Protein AF-A0A822E0G8-F1 (afdb_monomer_lite)

pLDDT: mean 96.35, std 3.7, range [68.69, 98.56]

Structure (mmCIF, N/CA/C/O backbone):
data_AF-A0A822E0G8-F1
#
_entry.id   AF-A0A822E0G8-F1
#
loop_
_atom_site.group_PDB
_atom_site.id
_atom_site.type_symbol
_atom_site.label_atom_id
_atom_site.label_alt_id
_atom_site.label_comp_id
_atom_site.label_asym_id
_atom_site.label_entity_id
_atom_site.label_seq_id
_atom_site.pdbx_PDB_ins_code
_atom_site.Cartn_x
_atom_site.Cartn_y
_atom_site.Cartn_z
_atom_site.occupancy
_atom_site.B_iso_or_equiv
_atom_site.auth_seq_id
_atom_site.auth_comp_id
_atom_site.auth_asym_id
_atom_site.auth_atom_id
_atom_site.pdbx_PDB_model_num
ATOM 1 N N . SER A 1 1 ? 13.851 13.979 5.920 1.00 68.69 1 SER A N 1
ATOM 2 C CA . SER A 1 1 ? 15.052 13.789 5.080 1.00 68.69 1 SER A CA 1
ATOM 3 C C . SER A 1 1 ? 15.168 14.959 4.109 1.00 68.69 1 SER A C 1
ATOM 5 O O . SER A 1 1 ? 14.220 15.732 4.023 1.00 68.69 1 SER A O 1
ATOM 7 N N . ILE A 1 2 ? 16.291 15.111 3.393 1.00 84.62 2 ILE A N 1
ATOM 8 C CA . ILE A 1 2 ? 16.423 16.115 2.312 1.00 84.62 2 ILE A CA 1
ATOM 9 C C . ILE A 1 2 ? 15.322 15.953 1.245 1.00 84.62 2 ILE A C 1
ATOM 11 O O . ILE A 1 2 ? 14.823 16.933 0.707 1.00 84.62 2 ILE A O 1
ATOM 15 N N . TRP A 1 3 ? 14.870 14.715 1.041 1.00 93.31 3 TRP A N 1
ATOM 16 C CA . TRP A 1 3 ? 13.788 14.328 0.136 1.00 93.31 3 TRP A CA 1
ATOM 17 C C . TRP A 1 3 ? 12.457 14.111 0.869 1.00 93.31 3 TRP A C 1
ATOM 19 O O . TRP A 1 3 ? 11.781 13.119 0.631 1.00 93.31 3 TRP A O 1
ATOM 29 N N . GLN A 1 4 ? 12.126 14.982 1.828 1.00 94.75 4 GLN A N 1
ATOM 30 C CA . GLN A 1 4 ? 10.799 15.062 2.465 1.00 94.75 4 GLN A CA 1
ATOM 31 C C . GLN A 1 4 ? 10.160 13.699 2.812 1.00 94.75 4 GLN A C 1
ATOM 33 O O . GLN A 1 4 ? 9.026 13.429 2.462 1.00 94.75 4 GLN A O 1
ATOM 38 N N . GLY A 1 5 ? 10.888 12.811 3.493 1.00 94.38 5 GLY A N 1
ATOM 39 C CA . GLY A 1 5 ? 10.375 11.492 3.904 1.00 94.38 5 GLY A CA 1
ATOM 40 C C . GLY A 1 5 ? 10.909 10.322 3.076 1.00 94.38 5 GLY A C 1
ATOM 41 O O . GLY A 1 5 ? 10.806 9.184 3.519 1.00 94.38 5 GLY A O 1
ATOM 42 N N . ALA A 1 6 ? 11.582 10.576 1.948 1.00 96.12 6 ALA A N 1
ATOM 43 C CA . ALA A 1 6 ? 12.280 9.524 1.215 1.00 96.12 6 ALA A CA 1
ATOM 44 C C . ALA A 1 6 ? 13.579 9.136 1.934 1.00 96.12 6 ALA A C 1
ATOM 46 O O . ALA A 1 6 ? 14.389 10.005 2.298 1.00 96.12 6 ALA A O 1
ATOM 47 N N . ILE A 1 7 ? 13.779 7.832 2.117 1.00 94.69 7 ILE A N 1
ATOM 48 C CA . ILE A 1 7 ? 14.996 7.213 2.646 1.00 94.69 7 ILE A CA 1
ATOM 49 C C . ILE A 1 7 ? 15.297 5.987 1.768 1.00 94.69 7 ILE A C 1
ATOM 51 O O . ILE A 1 7 ? 14.419 5.136 1.625 1.00 94.69 7 ILE A O 1
ATOM 55 N N . PRO A 1 8 ? 16.506 5.860 1.185 1.00 94.88 8 PRO A N 1
ATOM 56 C CA . PRO A 1 8 ? 16.862 4.695 0.378 1.00 94.88 8 PRO A CA 1
ATOM 57 C C . PRO A 1 8 ? 16.615 3.375 1.119 1.00 94.88 8 PRO A C 1
ATOM 59 O O . PRO A 1 8 ? 17.000 3.226 2.279 1.00 94.88 8 PRO A O 1
ATOM 62 N N . GLY A 1 9 ? 15.958 2.426 0.448 1.00 95.44 9 GLY A N 1
ATOM 63 C CA . GLY A 1 9 ? 15.590 1.131 1.029 1.00 95.44 9 GLY A CA 1
ATOM 64 C C . GLY A 1 9 ? 14.342 1.145 1.922 1.00 95.44 9 GLY A C 1
ATOM 65 O O . GLY A 1 9 ? 14.051 0.130 2.550 1.00 95.44 9 GLY A O 1
ATOM 66 N N . ARG A 1 10 ? 13.598 2.258 1.996 1.00 94.38 10 ARG A N 1
ATOM 67 C CA . ARG A 1 10 ? 12.306 2.358 2.696 1.00 94.38 10 ARG A CA 1
ATOM 68 C C . ARG A 1 10 ? 11.200 2.846 1.764 1.00 94.38 10 ARG A C 1
ATOM 70 O O . ARG A 1 10 ? 11.472 3.428 0.717 1.00 94.38 10 ARG A O 1
ATOM 77 N N . GLY A 1 11 ? 9.953 2.623 2.179 1.00 92.50 11 GLY A N 1
ATOM 78 C CA . GLY A 1 11 ? 8.799 3.272 1.562 1.00 92.50 11 GLY A CA 1
ATOM 79 C C . GLY A 1 11 ? 8.838 4.791 1.753 1.00 92.50 11 GLY A C 1
ATOM 80 O O . GLY A 1 11 ? 9.443 5.290 2.703 1.00 92.50 11 GLY A O 1
ATOM 81 N N . GLN A 1 12 ? 8.193 5.519 0.843 1.00 96.31 12 GLN A N 1
ATOM 82 C CA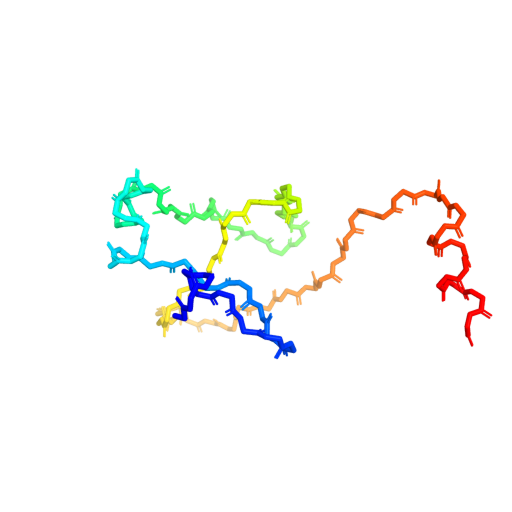 . GLN A 1 12 ? 8.020 6.964 0.962 1.00 96.31 12 GLN A CA 1
ATOM 83 C C . GLN A 1 12 ? 7.066 7.280 2.119 1.00 96.31 12 GLN A C 1
ATOM 85 O O . GLN A 1 12 ? 5.920 6.834 2.120 1.00 96.31 12 GLN A O 1
ATOM 90 N N . GLU A 1 13 ? 7.516 8.084 3.081 1.00 95.69 13 GLU A N 1
ATOM 91 C CA . GLU A 1 13 ? 6.674 8.519 4.196 1.00 95.69 13 GLU A CA 1
ATOM 92 C C . GLU A 1 13 ? 5.994 9.859 3.898 1.00 95.69 13 GLU A C 1
ATOM 94 O O . GLU A 1 13 ? 6.645 10.835 3.514 1.00 95.69 13 GLU A O 1
ATOM 99 N N . MET A 1 14 ? 4.683 9.912 4.144 1.00 96.69 14 MET A N 1
ATOM 100 C CA . MET A 1 14 ? 3.864 11.122 4.081 1.00 96.69 14 MET A CA 1
ATOM 101 C C . MET A 1 14 ? 3.404 11.485 5.496 1.00 96.69 14 MET A C 1
ATOM 103 O O . MET A 1 14 ? 2.983 10.619 6.257 1.00 96.69 14 MET A O 1
ATOM 107 N N . ASN A 1 15 ? 3.510 12.758 5.875 1.00 95.19 15 ASN A N 1
ATOM 108 C CA . ASN A 1 15 ? 3.066 13.259 7.179 1.00 95.19 15 ASN A CA 1
ATOM 109 C C . ASN A 1 15 ? 2.775 14.763 7.109 1.00 95.19 15 ASN A C 1
ATOM 111 O O . ASN A 1 15 ? 3.291 15.452 6.228 1.00 95.19 15 ASN A O 1
ATOM 115 N N . ASP A 1 16 ? 2.019 15.274 8.080 1.00 95.75 16 ASP A N 1
ATOM 116 C CA . ASP A 1 16 ? 1.563 16.671 8.102 1.00 95.75 16 ASP A CA 1
ATOM 117 C C . ASP A 1 16 ? 2.698 17.696 8.261 1.00 95.75 16 ASP A C 1
ATOM 119 O O . ASP A 1 16 ? 2.541 18.857 7.891 1.00 95.75 16 ASP A O 1
ATOM 123 N N . LYS A 1 17 ? 3.868 17.289 8.778 1.00 95.69 17 LYS A N 1
ATOM 124 C CA . LYS A 1 17 ? 5.029 18.183 8.911 1.00 95.69 17 LYS A CA 1
ATOM 125 C C . LYS A 1 17 ? 5.713 18.427 7.567 1.00 95.69 17 LYS A C 1
ATOM 127 O O . LYS A 1 17 ? 6.121 19.550 7.289 1.00 95.69 17 LYS A O 1
ATOM 132 N N . LEU A 1 18 ? 5.891 17.376 6.769 1.00 96.19 18 LEU A N 1
ATOM 133 C CA . LEU A 1 18 ? 6.605 17.434 5.488 1.00 96.19 18 LEU A CA 1
ATOM 134 C C . LEU A 1 18 ? 5.651 17.709 4.313 1.00 96.19 18 LEU A C 1
ATOM 136 O O . LEU A 1 18 ? 6.066 18.281 3.309 1.00 96.19 18 LEU A O 1
ATOM 140 N N . HIS A 1 19 ? 4.368 17.36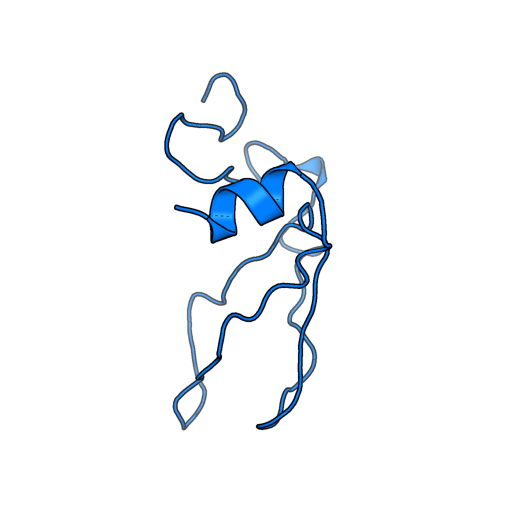0 4.456 1.00 97.38 19 HIS A N 1
ATOM 141 C CA . HIS A 1 19 ? 3.342 17.481 3.418 1.00 97.38 19 HIS A CA 1
ATOM 142 C C . HIS A 1 19 ? 2.038 18.116 3.944 1.00 97.38 19 HIS A C 1
ATOM 144 O O . HIS A 1 19 ? 0.959 17.544 3.776 1.00 97.38 19 HIS A O 1
ATOM 150 N N . PRO A 1 20 ? 2.087 19.318 4.551 1.00 96.94 20 PRO A N 1
ATOM 151 C CA . PRO A 1 20 ? 0.907 19.945 5.161 1.00 96.94 20 PRO A CA 1
ATOM 152 C C . 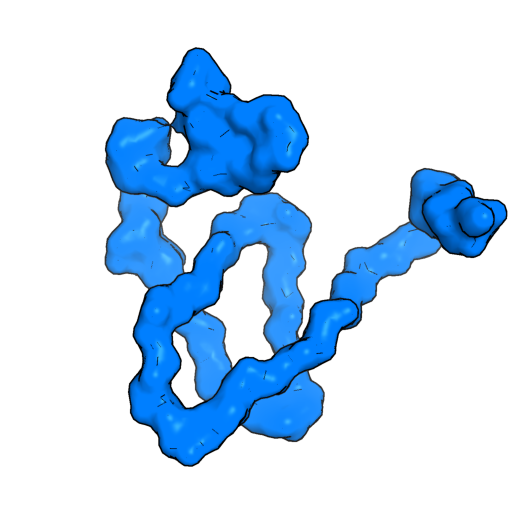PRO A 1 20 ? -0.236 20.199 4.165 1.00 96.94 20 PRO A C 1
ATOM 154 O O . PRO A 1 20 ? -1.405 20.217 4.538 1.00 96.94 20 PRO A O 1
ATOM 157 N N . HIS A 1 21 ? 0.091 20.364 2.882 1.00 97.19 21 HIS A N 1
ATOM 158 C CA . HIS A 1 21 ? -0.875 20.595 1.809 1.00 97.19 21 HIS A CA 1
ATOM 159 C C . HIS A 1 21 ? -1.774 19.383 1.519 1.00 97.19 21 HIS A C 1
ATOM 161 O O . HIS A 1 21 ? -2.841 19.564 0.940 1.00 97.19 21 HIS A O 1
ATOM 167 N N . LEU A 1 22 ? -1.375 18.171 1.925 1.00 97.75 22 LEU A N 1
ATOM 168 C CA . LEU A 1 22 ? -2.189 16.966 1.751 1.00 97.75 22 LEU A CA 1
ATOM 169 C C . LEU A 1 22 ? -3.328 16.868 2.770 1.00 97.75 22 LEU A C 1
ATOM 171 O O . LEU A 1 22 ? -4.286 16.144 2.516 1.00 97.75 22 LEU A O 1
ATOM 175 N N . GLN A 1 23 ? -3.231 17.580 3.901 1.00 97.69 23 GLN A N 1
ATOM 176 C CA . GLN A 1 23 ? -4.233 17.578 4.975 1.00 97.69 23 GLN A CA 1
ATOM 177 C C . GLN A 1 23 ? -4.653 16.151 5.369 1.00 97.69 23 GLN A C 1
ATOM 179 O O . GLN A 1 23 ? -5.827 15.794 5.292 1.00 97.69 23 GLN A O 1
ATOM 184 N N . LEU A 1 24 ? -3.689 15.303 5.747 1.00 96.88 24 LEU A N 1
ATOM 185 C CA . LEU A 1 24 ? -3.918 13.857 5.878 1.00 96.88 24 LEU A CA 1
ATOM 186 C C . LEU A 1 24 ? -4.979 13.512 6.929 1.00 96.88 24 LEU A C 1
ATOM 188 O O . LEU A 1 24 ? -5.645 12.492 6.806 1.00 96.88 24 LEU A O 1
ATOM 192 N N . SER A 1 25 ? -5.185 14.376 7.923 1.00 94.12 25 SER A N 1
ATOM 193 C CA . SER A 1 25 ? -6.233 14.218 8.937 1.00 94.12 25 SER A CA 1
ATOM 194 C C . SER A 1 25 ? -7.664 14.288 8.391 1.00 94.12 25 SER A C 1
ATOM 196 O O . SER A 1 25 ? -8.578 13.790 9.045 1.00 94.12 25 SER A O 1
ATOM 198 N N . THR A 1 26 ? -7.876 14.898 7.221 1.00 96.06 26 THR A N 1
ATOM 199 C CA . THR A 1 26 ? -9.199 15.047 6.595 1.00 96.06 26 THR A CA 1
ATOM 200 C C . THR A 1 26 ? -9.298 14.374 5.231 1.00 96.06 26 THR A C 1
ATOM 202 O O . THR A 1 26 ? -10.397 14.001 4.826 1.00 96.06 26 THR A O 1
ATOM 205 N N . SER A 1 27 ? -8.181 14.212 4.515 1.00 97.19 27 SER A N 1
ATOM 206 C CA . SER A 1 27 ? -8.154 13.585 3.190 1.00 97.19 27 SER A CA 1
ATOM 207 C C . SER A 1 27 ? -8.023 12.062 3.237 1.00 97.19 27 SER A C 1
ATOM 209 O O . SER A 1 27 ? -8.499 11.389 2.322 1.00 97.19 27 SER A O 1
ATOM 211 N N . MET A 1 28 ? -7.432 11.502 4.298 1.00 97.69 28 MET A N 1
ATOM 212 C CA . MET A 1 28 ? -7.401 10.056 4.515 1.00 97.69 28 MET A CA 1
ATOM 213 C C . MET A 1 28 ? -8.741 9.594 5.082 1.00 97.69 28 MET A C 1
ATOM 215 O O . MET A 1 28 ? -9.176 10.051 6.138 1.00 97.69 28 MET A O 1
ATOM 219 N N . ILE A 1 29 ? -9.385 8.659 4.388 1.00 96.62 29 ILE A N 1
ATOM 220 C CA . ILE A 1 29 ? -10.688 8.110 4.770 1.00 96.62 29 ILE A CA 1
ATOM 221 C C . ILE A 1 29 ? -10.638 6.579 4.801 1.00 96.62 29 ILE A C 1
ATOM 223 O O . ILE A 1 29 ? -9.858 5.981 4.053 1.00 96.62 29 ILE A O 1
ATOM 227 N N . PRO A 1 30 ? -11.468 5.922 5.632 1.00 96.50 30 PRO A N 1
ATOM 228 C CA . PRO A 1 30 ? -11.563 4.472 5.615 1.00 96.50 30 PRO A CA 1
ATOM 229 C C . PRO A 1 30 ? -12.190 3.993 4.305 1.00 96.50 30 PRO A C 1
ATOM 231 O O . PRO A 1 30 ? -13.075 4.640 3.736 1.00 96.50 30 PRO A O 1
ATOM 234 N N . ILE A 1 31 ? -11.779 2.807 3.861 1.00 97.44 31 ILE A N 1
ATOM 235 C CA . ILE A 1 31 ? -12.517 2.092 2.820 1.00 97.44 31 ILE A CA 1
ATOM 236 C C . ILE A 1 31 ? -13.929 1.733 3.326 1.00 97.44 31 ILE A C 1
ATOM 238 O O . ILE A 1 31 ? -14.151 1.639 4.539 1.00 97.44 31 ILE A O 1
ATOM 242 N N . PRO A 1 32 ? -14.902 1.500 2.428 1.00 97.12 32 PRO A N 1
ATOM 243 C CA . PRO A 1 32 ? -16.218 1.011 2.822 1.00 97.12 32 PRO A CA 1
ATOM 244 C C . PRO A 1 32 ? -16.146 -0.306 3.602 1.00 97.12 32 PRO A C 1
ATOM 246 O O . PRO A 1 32 ? -15.168 -1.048 3.532 1.00 97.12 32 PRO A O 1
ATOM 249 N N . LYS A 1 33 ? -17.226 -0.633 4.319 1.00 96.06 33 LYS A N 1
ATOM 250 C CA . LYS A 1 33 ? -17.335 -1.911 5.029 1.00 96.06 33 LYS A CA 1
ATOM 251 C C . LYS A 1 33 ? -17.1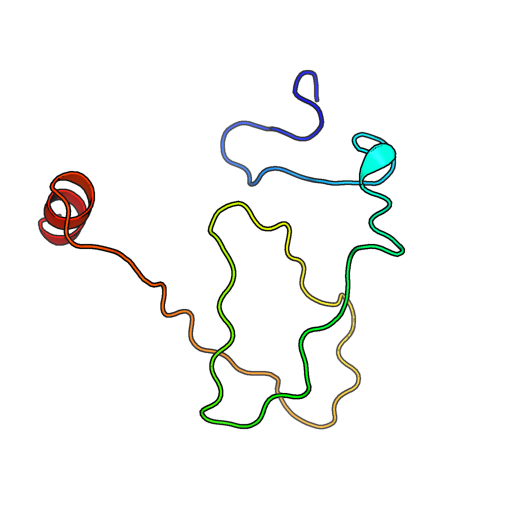90 -3.080 4.051 1.00 96.06 33 LYS A C 1
ATOM 253 O O . LYS A 1 33 ? -18.014 -3.220 3.151 1.00 96.06 33 LYS A O 1
ATOM 258 N N . VAL A 1 34 ? -16.205 -3.936 4.304 1.00 96.62 34 VAL A N 1
ATOM 259 C CA . VAL A 1 34 ? -15.921 -5.136 3.509 1.00 96.62 34 VAL A CA 1
ATOM 260 C C . VAL A 1 34 ? -16.549 -6.392 4.112 1.00 96.62 34 VAL A C 1
ATOM 262 O O . VAL A 1 34 ? -16.803 -6.479 5.319 1.00 96.62 34 VAL A O 1
ATOM 265 N N . ARG A 1 35 ? -16.793 -7.382 3.259 1.00 97.31 35 ARG A N 1
ATOM 266 C CA . ARG A 1 35 ? -17.198 -8.752 3.578 1.00 97.31 35 ARG A CA 1
ATOM 267 C C . ARG A 1 35 ? -16.204 -9.735 2.947 1.00 97.31 35 ARG A C 1
ATOM 269 O O . ARG A 1 35 ? -15.510 -9.374 1.997 1.00 97.31 35 ARG A O 1
ATOM 276 N N . PRO A 1 36 ? -16.127 -10.986 3.434 1.00 97.75 36 PRO A N 1
ATOM 277 C CA . PRO A 1 36 ? -15.321 -12.010 2.776 1.00 97.75 36 PRO A CA 1
ATOM 278 C C . PRO A 1 36 ? -15.688 -12.140 1.289 1.00 97.75 36 PRO A C 1
ATOM 280 O O . PRO A 1 36 ? -16.856 -12.346 0.963 1.00 97.75 36 PRO A O 1
ATOM 283 N N . GLY A 1 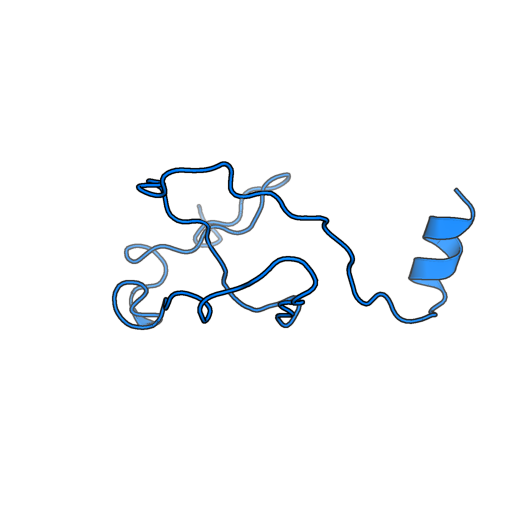37 ? -14.690 -12.016 0.412 1.00 97.81 37 GLY A N 1
ATOM 284 C CA . GLY A 1 37 ? -14.853 -12.041 -1.047 1.00 97.81 37 GLY A CA 1
ATOM 285 C C . GLY A 1 37 ? -14.847 -10.665 -1.725 1.00 97.81 37 GLY A C 1
ATOM 286 O O . GLY A 1 37 ? -14.641 -10.610 -2.935 1.00 97.81 37 GLY A O 1
ATOM 287 N N . ASP A 1 38 ? -15.008 -9.570 -0.975 1.00 98.31 38 ASP A N 1
ATOM 288 C CA . ASP A 1 38 ? -14.883 -8.218 -1.529 1.00 98.31 38 ASP A CA 1
ATOM 289 C C . ASP A 1 38 ? -13.423 -7.897 -1.888 1.00 98.31 38 ASP A C 1
ATOM 291 O O . ASP A 1 38 ? -12.484 -8.362 -1.235 1.00 98.31 38 ASP A O 1
ATOM 295 N N . MET A 1 39 ? -13.231 -7.054 -2.908 1.00 98.06 39 MET A N 1
ATOM 296 C CA . MET A 1 39 ? -11.915 -6.589 -3.347 1.00 98.06 39 MET A CA 1
ATOM 297 C C . MET A 1 39 ? -11.824 -5.065 -3.254 1.00 98.06 39 MET A C 1
ATOM 299 O O . MET A 1 39 ? -12.686 -4.352 -3.765 1.00 98.06 39 MET A O 1
ATOM 303 N N . ALA A 1 40 ? -10.749 -4.571 -2.639 1.00 97.88 40 ALA A N 1
ATOM 304 C CA . ALA A 1 40 ? -10.382 -3.161 -2.648 1.00 97.88 40 ALA A CA 1
ATOM 305 C C . ALA A 1 40 ? -9.138 -2.968 -3.522 1.00 97.88 40 ALA A C 1
ATOM 307 O O . ALA A 1 40 ? -8.140 -3.668 -3.353 1.00 97.88 40 ALA A O 1
ATOM 308 N N . LEU A 1 41 ? -9.206 -2.021 -4.455 1.00 97.94 41 LEU A N 1
ATOM 309 C CA . LEU A 1 41 ? -8.117 -1.659 -5.359 1.00 97.94 41 LEU A CA 1
ATOM 310 C C . LEU A 1 41 ? -7.844 -0.161 -5.238 1.00 97.94 41 LEU A C 1
ATOM 312 O O . LEU A 1 41 ? -8.776 0.639 -5.164 1.00 97.94 41 LEU A O 1
ATOM 316 N N . TRP A 1 42 ? -6.571 0.217 -5.261 1.00 98.44 42 TRP A N 1
ATOM 317 C CA . TRP A 1 42 ? -6.127 1.605 -5.347 1.00 98.44 42 TRP A CA 1
ATOM 318 C C . TRP A 1 42 ? -5.013 1.731 -6.387 1.00 98.44 42 TRP A C 1
ATOM 320 O O . TRP A 1 42 ? -4.355 0.750 -6.735 1.00 98.44 42 TRP A O 1
ATOM 330 N N . HIS A 1 43 ? -4.832 2.937 -6.923 1.00 98.56 43 HIS A N 1
ATOM 331 C CA . HIS A 1 43 ? -3.767 3.217 -7.884 1.00 98.56 43 HIS A CA 1
ATOM 332 C C . HIS A 1 43 ? -2.390 3.091 -7.209 1.00 98.56 43 HIS A C 1
ATOM 334 O O . HIS A 1 43 ? -2.267 3.374 -6.018 1.00 98.56 43 HIS A O 1
ATOM 340 N N . CYS A 1 44 ? -1.343 2.709 -7.951 1.00 98.06 44 CYS A N 1
ATOM 341 C CA . CYS A 1 44 ? -0.003 2.475 -7.388 1.00 98.06 44 CYS A CA 1
ATOM 342 C C . CYS A 1 44 ? 0.600 3.696 -6.669 1.00 98.06 44 CYS A C 1
ATOM 344 O O . CYS A 1 44 ? 1.425 3.525 -5.777 1.00 98.06 44 CYS A O 1
ATOM 346 N N . ASP A 1 45 ? 0.125 4.898 -7.005 1.00 98.06 45 ASP A N 1
ATOM 347 C CA . ASP A 1 45 ? 0.573 6.163 -6.407 1.00 98.06 45 ASP A CA 1
ATOM 348 C C . ASP A 1 45 ? -0.385 6.706 -5.328 1.00 98.06 45 ASP A C 1
ATOM 350 O O . ASP A 1 45 ? -0.170 7.789 -4.784 1.00 98.06 45 ASP A O 1
ATOM 354 N N . THR A 1 46 ? -1.476 6.000 -5.014 1.00 97.56 46 THR A N 1
ATOM 355 C CA . THR A 1 46 ? -2.410 6.427 -3.965 1.00 97.56 46 THR A CA 1
ATOM 356 C C . THR A 1 46 ? -1.778 6.250 -2.584 1.00 97.56 46 THR A C 1
ATOM 358 O O . THR A 1 46 ? -1.367 5.150 -2.199 1.00 97.56 46 THR A O 1
ATOM 361 N N . ILE A 1 47 ? -1.757 7.336 -1.806 1.00 97.94 47 ILE A N 1
ATOM 362 C CA . ILE A 1 47 ? -1.382 7.307 -0.389 1.00 97.94 47 ILE A CA 1
ATOM 363 C C . ILE A 1 47 ? -2.385 6.424 0.354 1.00 97.94 47 ILE A C 1
ATOM 365 O O . ILE A 1 47 ? -3.592 6.641 0.273 1.00 97.94 47 ILE A O 1
ATOM 369 N N . HIS A 1 48 ? -1.885 5.429 1.079 1.00 97.38 48 HIS A N 1
ATOM 370 C CA . HIS A 1 48 ? -2.697 4.507 1.863 1.00 97.38 48 HIS A CA 1
ATOM 371 C C . HIS A 1 48 ? -2.022 4.232 3.207 1.00 97.38 48 HIS A C 1
ATOM 373 O O . HIS A 1 48 ? -0.803 4.335 3.346 1.00 97.38 48 HIS A O 1
ATOM 379 N N . ALA A 1 49 ? -2.832 3.898 4.204 1.00 97.12 49 ALA A N 1
ATOM 380 C CA . ALA A 1 49 ? -2.387 3.534 5.538 1.00 97.12 49 ALA A CA 1
ATOM 381 C C . ALA A 1 49 ? -3.338 2.484 6.120 1.00 97.12 49 ALA A C 1
ATOM 383 O O . ALA A 1 49 ? -4.469 2.332 5.658 1.00 97.12 49 ALA A O 1
ATOM 384 N N . VAL A 1 50 ? -2.866 1.770 7.137 1.00 96.75 50 VAL A N 1
ATOM 385 C CA . VAL A 1 50 ? -3.688 0.864 7.942 1.00 96.75 50 VAL A CA 1
ATOM 386 C C . VAL A 1 50 ? -3.980 1.550 9.267 1.00 96.75 50 VAL A C 1
ATOM 388 O O . VAL A 1 50 ? -3.094 2.193 9.837 1.00 96.75 50 VAL A O 1
ATOM 391 N N . ASP A 1 51 ? -5.208 1.406 9.761 1.00 95.38 51 ASP A N 1
ATOM 392 C CA . ASP A 1 51 ? -5.573 1.910 11.081 1.00 95.38 51 ASP A CA 1
ATOM 393 C C . ASP A 1 51 ? -4.655 1.321 12.158 1.00 95.38 51 ASP A C 1
ATOM 395 O O . ASP A 1 51 ? -4.391 0.119 12.206 1.00 95.38 51 ASP A O 1
ATOM 399 N N . SER A 1 52 ? -4.188 2.175 13.068 1.00 95.19 52 SER A N 1
ATOM 400 C CA . SER A 1 52 ? -3.276 1.771 14.144 1.00 95.19 52 SER A CA 1
ATOM 401 C C . SER A 1 52 ? -3.943 0.916 15.225 1.00 95.19 52 SER A C 1
ATOM 403 O O . SER A 1 52 ? -3.252 0.304 16.038 1.00 95.19 52 SER A O 1
ATOM 405 N N . ILE A 1 53 ? -5.279 0.890 15.265 1.00 96.94 53 ILE A N 1
ATOM 406 C CA . ILE A 1 53 ? -6.071 0.191 16.277 1.00 96.94 53 ILE A CA 1
ATOM 407 C C . ILE A 1 53 ? -7.214 -0.556 15.591 1.00 96.94 53 ILE A C 1
ATOM 409 O O . ILE A 1 53 ? -8.090 0.055 14.984 1.00 96.94 53 ILE A O 1
ATOM 413 N N . HIS A 1 54 ? -7.273 -1.870 15.802 1.00 97.00 54 HIS A N 1
ATOM 414 C CA . HIS A 1 54 ? -8.433 -2.689 15.453 1.00 97.00 54 HIS A CA 1
ATOM 415 C C . HIS A 1 54 ? -9.327 -2.885 16.681 1.00 97.00 54 HIS A C 1
ATOM 417 O O . HIS A 1 54 ? -8.887 -3.437 17.687 1.00 97.00 54 HIS A O 1
ATOM 423 N N . ARG A 1 55 ? -10.584 -2.426 16.613 1.00 97.00 55 ARG A N 1
ATOM 424 C CA . ARG A 1 55 ? -11.603 -2.628 17.669 1.00 97.00 55 ARG A CA 1
ATOM 425 C C . ARG A 1 55 ? -12.686 -3.640 17.273 1.00 97.00 55 ARG A C 1
ATOM 427 O O . ARG A 1 55 ? -13.741 -3.686 17.904 1.00 97.00 55 ARG A O 1
ATOM 434 N N . GLY A 1 56 ? -12.471 -4.396 16.196 1.00 95.12 56 GLY A N 1
ATOM 435 C CA . GLY A 1 56 ? -13.386 -5.455 15.777 1.00 95.12 56 GLY A CA 1
ATOM 436 C C . GLY A 1 56 ? -13.328 -6.673 16.699 1.00 95.12 56 GLY A C 1
ATOM 437 O O . GLY A 1 56 ? -12.390 -6.843 17.469 1.00 95.12 56 GLY A O 1
ATOM 438 N N . GLN A 1 57 ? -14.348 -7.527 16.604 1.00 97.38 57 GLN A N 1
ATOM 439 C CA . GLN A 1 57 ? -14.488 -8.729 17.443 1.00 97.38 57 GLN A CA 1
ATOM 440 C C . GLN A 1 57 ? -13.854 -9.987 16.833 1.00 97.38 57 GLN A C 1
ATOM 442 O O . GLN A 1 57 ? -13.883 -11.055 17.436 1.00 97.38 57 GLN A O 1
ATOM 447 N N . SER A 1 58 ? -13.332 -9.881 15.615 1.00 96.19 58 SER A N 1
ATOM 448 C CA . SER A 1 58 ? -12.741 -10.983 14.863 1.00 96.19 58 SER A CA 1
ATOM 449 C C . SER A 1 58 ? -11.499 -10.505 14.130 1.00 96.19 58 SER A C 1
ATOM 451 O O . SER A 1 58 ? -11.312 -9.299 13.939 1.00 96.19 58 SER A O 1
ATOM 453 N N . ASP A 1 59 ? -10.696 -11.453 13.661 1.00 97.38 59 ASP A N 1
ATOM 454 C CA . ASP A 1 59 ? -9.541 -11.157 12.824 1.00 97.38 59 ASP A CA 1
ATOM 455 C C . ASP A 1 59 ? -9.948 -10.399 11.554 1.00 97.38 59 AS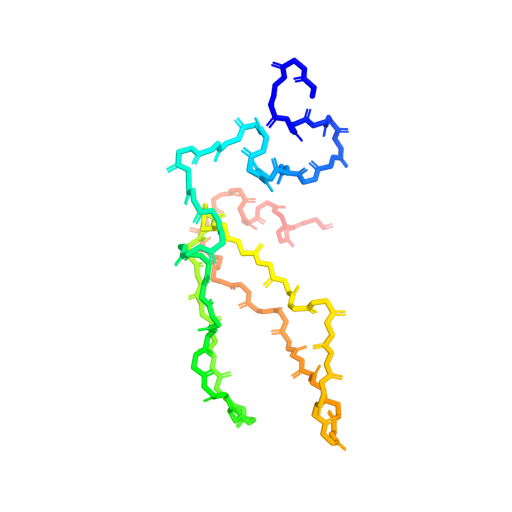P A C 1
ATOM 457 O O . ASP A 1 59 ? -11.019 -10.618 10.978 1.00 97.38 59 ASP A O 1
ATOM 461 N N . SER A 1 60 ? -9.071 -9.488 11.133 1.00 96.56 60 SER A N 1
ATOM 462 C CA . SER A 1 60 ? -9.158 -8.783 9.856 1.00 96.56 60 SER A CA 1
ATOM 463 C C . SER A 1 60 ? -8.088 -9.357 8.932 1.00 96.56 60 SER A C 1
ATOM 465 O O . SER A 1 60 ? -6.908 -9.032 9.060 1.00 96.56 60 SER A O 1
ATOM 467 N N . SER A 1 61 ? -8.483 -10.280 8.055 1.00 97.56 61 SER A N 1
ATOM 468 C CA . SER A 1 61 ? -7.567 -11.016 7.177 1.00 97.56 61 SER A CA 1
ATOM 469 C C . SER A 1 61 ? -7.791 -10.650 5.713 1.00 97.56 61 SER A C 1
ATOM 471 O O . SER A 1 61 ? -8.931 -10.538 5.264 1.00 97.56 61 SER A O 1
ATOM 473 N N . VAL A 1 62 ? -6.697 -10.499 4.963 1.00 98.00 62 VAL A N 1
ATOM 474 C CA . VAL A 1 62 ? -6.706 -10.148 3.536 1.00 98.00 62 VAL A CA 1
ATOM 475 C C . VAL A 1 62 ? -5.670 -10.962 2.764 1.00 98.00 62 VAL A C 1
ATOM 477 O O . VAL A 1 62 ? -4.665 -11.396 3.328 1.00 98.00 62 VAL A O 1
ATOM 480 N N . PHE A 1 63 ? -5.889 -11.113 1.458 1.00 98.38 63 PHE A N 1
ATOM 481 C CA . PHE A 1 63 ? -4.861 -11.530 0.507 1.00 98.38 63 PHE A CA 1
ATOM 482 C C . PHE A 1 63 ? -4.432 -10.331 -0.338 1.00 98.38 63 PHE A C 1
ATOM 484 O O . PHE A 1 63 ? -5.276 -9.582 -0.827 1.00 98.38 63 PHE A O 1
ATOM 491 N N . TYR A 1 64 ? -3.126 -10.175 -0.547 1.00 98.12 64 TYR A N 1
ATOM 492 C CA . TYR A 1 64 ? -2.588 -9.164 -1.453 1.00 98.12 64 TYR A CA 1
ATOM 493 C C . TYR A 1 64 ? -2.485 -9.741 -2.864 1.00 98.12 64 TYR A C 1
ATOM 495 O O . TYR A 1 64 ? -1.635 -10.588 -3.131 1.00 98.12 64 TYR A O 1
ATOM 503 N N . ILE A 1 65 ? -3.363 -9.285 -3.760 1.00 98.38 65 ILE A N 1
ATOM 504 C CA . ILE A 1 65 ? -3.409 -9.713 -5.164 1.00 98.38 65 ILE A CA 1
ATOM 505 C C . ILE A 1 65 ? -3.402 -8.455 -6.048 1.00 98.38 65 ILE A C 1
ATOM 507 O O . ILE A 1 65 ? -4.447 -7.822 -6.210 1.00 98.38 65 ILE A O 1
ATOM 511 N N . PRO A 1 66 ? -2.237 -8.040 -6.582 1.00 98.00 66 PRO A N 1
ATOM 512 C CA . PRO A 1 66 ? -2.132 -6.827 -7.385 1.00 98.00 66 PRO A CA 1
ATOM 513 C C . PRO A 1 66 ? -2.632 -7.031 -8.821 1.00 98.00 66 PRO A C 1
ATOM 515 O O . PRO A 1 66 ? -2.575 -8.129 -9.374 1.00 98.00 66 PRO A O 1
ATOM 518 N N . ALA A 1 67 ? -3.043 -5.938 -9.467 1.00 98.06 67 ALA A N 1
ATOM 519 C CA . ALA A 1 67 ? -3.235 -5.900 -10.913 1.00 98.06 67 ALA A CA 1
ATOM 520 C C . ALA A 1 67 ? -1.890 -5.595 -11.593 1.00 98.06 67 ALA A C 1
ATOM 522 O O . ALA A 1 67 ? -1.395 -4.471 -11.524 1.00 98.06 67 ALA A O 1
ATOM 523 N N . VAL A 1 68 ? -1.291 -6.599 -12.237 1.00 97.88 68 VAL A N 1
ATOM 524 C CA . VAL A 1 68 ? 0.039 -6.493 -12.859 1.00 97.88 68 VAL A CA 1
ATOM 525 C C . VAL A 1 68 ? -0.091 -6.765 -14.360 1.00 97.88 68 VAL A C 1
ATOM 527 O O . VAL A 1 68 ? -0.262 -7.920 -14.752 1.00 97.88 68 VAL A O 1
ATOM 530 N N . PRO A 1 69 ? -0.058 -5.731 -15.223 1.00 98.12 69 PRO A N 1
ATOM 531 C CA . PRO A 1 69 ? -0.241 -5.919 -16.657 1.00 98.12 69 PRO A CA 1
ATOM 532 C C . PRO A 1 69 ? 0.940 -6.673 -17.275 1.00 98.12 69 PRO A C 1
ATOM 534 O O . PRO A 1 69 ? 2.085 -6.544 -16.834 1.00 98.12 69 PRO A O 1
ATOM 537 N N . LEU A 1 70 ? 0.670 -7.427 -18.341 1.00 98.31 70 LEU A N 1
ATOM 538 C CA . LEU A 1 70 ? 1.714 -8.107 -19.099 1.00 98.31 70 LEU A CA 1
ATOM 539 C C . LEU A 1 70 ? 2.593 -7.075 -19.817 1.00 98.31 70 LEU A C 1
ATOM 541 O O . LEU A 1 70 ? 2.142 -6.376 -20.722 1.00 98.31 70 LEU A O 1
ATOM 545 N N . CYS A 1 71 ? 3.859 -6.999 -19.421 1.00 98.31 71 CYS A N 1
ATOM 546 C CA . CYS A 1 71 ? 4.874 -6.181 -20.074 1.00 98.31 71 CYS A CA 1
ATOM 547 C C . CYS A 1 71 ? 6.248 -6.841 -19.924 1.00 98.31 71 CYS A C 1
ATOM 549 O O . CYS A 1 71 ? 6.427 -7.719 -19.080 1.00 98.31 71 CYS A O 1
ATOM 551 N N . GLU A 1 72 ? 7.228 -6.408 -20.717 1.00 98.56 72 GLU A N 1
ATOM 552 C CA . GLU A 1 72 ? 8.578 -6.987 -20.714 1.00 98.56 72 GLU A CA 1
ATOM 553 C C . GLU A 1 72 ? 9.189 -7.051 -19.305 1.00 98.56 72 GLU A C 1
ATOM 555 O O . GLU A 1 72 ? 9.745 -8.075 -18.914 1.00 98.56 72 GLU A O 1
ATOM 560 N N . MET A 1 73 ? 9.041 -5.981 -18.520 1.00 98.38 73 MET A N 1
ATOM 561 C CA . MET A 1 73 ? 9.545 -5.921 -17.147 1.00 98.38 73 MET A CA 1
ATOM 562 C C . MET A 1 73 ? 8.910 -6.993 -16.249 1.00 98.38 73 MET A C 1
ATOM 564 O O . MET A 1 73 ? 9.621 -7.695 -15.534 1.00 98.38 73 MET A O 1
ATOM 568 N N . ASN A 1 74 ? 7.589 -7.170 -16.323 1.00 98.25 74 ASN A N 1
ATOM 569 C CA . ASN A 1 74 ? 6.866 -8.132 -15.488 1.00 98.25 74 ASN A CA 1
ATOM 570 C C . ASN A 1 74 ? 7.073 -9.581 -15.962 1.00 98.25 74 ASN A C 1
ATOM 572 O O . ASN A 1 74 ? 7.124 -10.494 -15.142 1.00 98.25 74 ASN A O 1
ATOM 576 N N . VAL A 1 75 ? 7.271 -9.802 -17.266 1.00 98.38 75 VAL A N 1
ATOM 577 C CA . VAL A 1 75 ? 7.672 -11.113 -17.811 1.00 98.38 75 VAL A CA 1
ATOM 578 C C . VAL A 1 75 ? 9.070 -11.493 -17.331 1.00 98.38 75 VAL A C 1
ATOM 580 O O . VAL A 1 75 ? 9.288 -12.632 -16.928 1.00 98.38 75 VAL A O 1
ATOM 583 N N . LYS A 1 76 ? 10.014 -10.544 -17.323 1.00 98.50 76 LYS A N 1
ATOM 584 C CA . LYS A 1 76 ? 11.356 -10.779 -16.774 1.00 98.50 76 LYS A CA 1
ATOM 585 C C . LYS A 1 76 ? 11.310 -11.131 -15.292 1.00 98.50 76 LYS A C 1
ATOM 587 O O . LYS A 1 76 ? 12.095 -11.967 -14.875 1.00 98.50 76 LYS A O 1
ATOM 592 N N . TYR A 1 77 ? 10.413 -10.517 -14.517 1.00 97.75 77 TYR A N 1
ATOM 593 C CA . TYR A 1 77 ? 10.207 -10.880 -13.113 1.00 97.75 77 TYR A CA 1
ATOM 594 C C . TYR A 1 77 ? 9.688 -12.316 -12.957 1.00 97.75 77 TYR A C 1
ATOM 596 O O . TYR A 1 77 ? 10.187 -13.047 -12.113 1.00 97.75 77 TYR A O 1
ATOM 604 N N . LEU A 1 78 ? 8.743 -12.740 -13.803 1.00 97.25 78 LEU A N 1
ATOM 605 C CA . LEU A 1 78 ? 8.203 -14.105 -13.792 1.00 97.25 78 LEU A CA 1
ATOM 606 C C . LEU A 1 78 ? 9.250 -15.181 -14.128 1.00 97.25 78 LEU A C 1
ATOM 608 O O . LEU A 1 78 ? 9.124 -16.311 -13.673 1.00 97.25 78 LEU A O 1
ATOM 612 N N . ALA A 1 79 ? 10.237 -14.850 -14.960 1.00 97.12 79 ALA A N 1
ATOM 613 C CA . ALA A 1 79 ? 11.266 -15.784 -15.414 1.00 97.12 79 ALA A CA 1
ATOM 614 C C . ALA A 1 79 ? 12.459 -15.937 -14.447 1.00 97.12 79 ALA A C 1
ATOM 616 O O . ALA A 1 79 ? 13.405 -16.648 -14.791 1.00 97.12 79 ALA A O 1
ATOM 617 N N . GLN A 1 80 ? 12.448 -15.240 -13.304 1.00 91.00 80 GLN A N 1
ATOM 618 C CA . GLN A 1 80 ? 13.452 -15.399 -12.240 1.00 91.00 80 GLN A CA 1
ATOM 619 C C . GLN A 1 80 ? 13.228 -16.697 -11.466 1.00 91.00 80 GLN A C 1
ATOM 621 O O . GLN A 1 80 ? 14.251 -17.313 -11.095 1.00 91.00 80 GLN A O 1
#

Secondary structure (DSSP, 8-state):
-TTTT--TTSPPP--TTT-GGG-HHHH--PPPPP-TT------TT------S----SS-------------HHHHHHHT-

Radius of gyration: 16.73 Å; chains: 1; bounding box: 34×36×38 Å

Foldseek 3Di:
DVVLQDDPPDDRDDDCVSCVVCVCVPNDDDDPDDDPPDDDDDDPPDDDDDDPDDPDPDDDDDDDDDDDDDDPVVVVVVVD

InterPro domains:
  IPR010856 Gig2-like [PF07350] (4-79)
  IPR010856 Gig2-like [PTHR30613] (2-79)
  IPR027443 Isopenicillin N synthase-like superfamily [G3DSA:2.60.120.330] (1-80)

Sequence (80 aa):
SIWQGAIPGRGQEMNDKLHPHLQLSTSMIPIPKVRPGDMALWHCDTIHAVDSIHRGQSDSSVFYIPAVPLCEMNVKYLAQ

Organism: NCBI:txid392032